Protein AF-A0A1V5PI63-F1 (afdb_monomer_lite)

pLDDT: mean 95.1, std 4.23, range [73.69, 98.25]

Sequence (60 aa):
MTLDYKKLATKCDWSPFQGMKLTGYPEITISRGEIVAKDGKFIGKIGRGRFVPRKAGGKI

Secondary structure (DSSP, 8-state):
-B--GGGSSSS-S--TTTT-B-S---SEEEETTEEEEETTEE-SPTT--------TT---

Structure (mmCIF, N/CA/C/O backbone):
data_AF-A0A1V5PI63-F1
#
_entry.id   AF-A0A1V5PI63-F1
#
loop_
_atom_site.group_PDB
_atom_site.id
_atom_site.type_symbol
_atom_site.label_atom_id
_atom_site.label_alt_id
_atom_site.label_comp_id
_atom_site.label_asym_id
_atom_site.label_entity_id
_atom_site.label_seq_id
_atom_site.pdbx_PDB_ins_code
_atom_site.Cartn_x
_atom_site.Cartn_y
_atom_site.Cartn_z
_atom_site.occupancy
_atom_site.B_iso_or_equiv
_atom_site.auth_seq_id
_atom_site.auth_comp_id
_atom_site.auth_asym_id
_atom_site.auth_atom_id
_atom_site.pdbx_PDB_model_num
ATOM 1 N N . MET A 1 1 ? -10.077 12.592 9.284 1.00 88.12 1 MET A N 1
ATOM 2 C CA . MET A 1 1 ? -10.159 11.155 9.658 1.00 88.12 1 MET A CA 1
ATOM 3 C C . MET A 1 1 ? -9.155 10.869 10.769 1.00 88.12 1 MET A C 1
ATOM 5 O O . MET A 1 1 ? -8.116 11.512 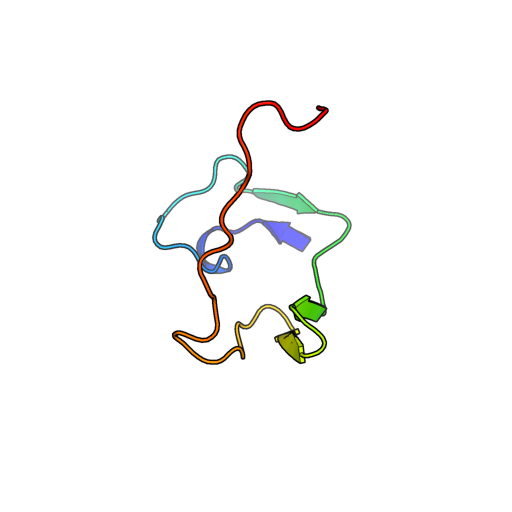10.775 1.00 88.12 1 MET A O 1
ATOM 9 N N . THR A 1 2 ? -9.435 9.940 11.684 1.00 96.06 2 THR A N 1
ATOM 10 C CA . THR A 1 2 ? -8.458 9.468 12.686 1.00 96.06 2 THR A CA 1
ATOM 11 C C . THR A 1 2 ? -7.814 8.168 12.211 1.00 96.06 2 THR A C 1
ATOM 13 O O . THR A 1 2 ? -8.534 7.280 11.748 1.00 96.06 2 THR A O 1
ATOM 16 N N . LEU A 1 3 ? -6.486 8.059 12.300 1.00 96.44 3 LEU A N 1
ATOM 17 C CA . LEU A 1 3 ? -5.766 6.846 11.915 1.00 96.44 3 LEU A CA 1
ATOM 18 C C . LEU A 1 3 ? -6.048 5.700 12.898 1.00 96.44 3 LEU A C 1
ATOM 20 O O . LEU A 1 3 ? -5.914 5.868 14.111 1.00 96.44 3 LEU A O 1
ATOM 24 N N . ASP A 1 4 ? -6.382 4.534 12.349 1.00 96.50 4 ASP A N 1
ATOM 25 C CA . ASP A 1 4 ? -6.539 3.281 13.081 1.00 96.50 4 ASP A CA 1
ATOM 26 C C . ASP A 1 4 ? -5.828 2.149 12.328 1.00 96.50 4 ASP A C 1
ATOM 28 O O . ASP A 1 4 ? -6.107 1.932 11.145 1.00 96.50 4 ASP A O 1
ATOM 32 N N . TYR A 1 5 ? -4.925 1.427 12.998 1.00 96.75 5 TYR A N 1
ATOM 33 C CA . TYR A 1 5 ? -4.149 0.330 12.414 1.00 96.75 5 TYR A CA 1
ATOM 34 C C . TYR A 1 5 ? -5.041 -0.743 11.778 1.00 96.75 5 TYR A C 1
ATOM 36 O O . TYR A 1 5 ? -4.669 -1.311 10.755 1.00 96.75 5 TYR A O 1
ATOM 44 N N . LYS A 1 6 ? -6.255 -0.958 12.306 1.00 95.88 6 LYS A N 1
ATOM 45 C CA . LYS A 1 6 ? -7.224 -1.932 11.770 1.00 95.88 6 LYS A CA 1
ATOM 46 C C . LYS A 1 6 ? -7.675 -1.623 10.343 1.00 95.88 6 LYS A C 1
ATOM 48 O O . LYS A 1 6 ? -8.178 -2.502 9.651 1.00 95.88 6 LYS A O 1
ATOM 53 N N . LYS A 1 7 ? -7.529 -0.369 9.909 1.00 93.88 7 LYS A N 1
ATOM 54 C CA . LYS A 1 7 ? -7.874 0.088 8.555 1.00 93.88 7 LYS A CA 1
ATOM 55 C C . LYS A 1 7 ? -6.677 0.073 7.606 1.00 93.88 7 LYS A C 1
ATOM 57 O O . LYS A 1 7 ? -6.830 0.414 6.437 1.00 93.88 7 LYS A O 1
ATOM 62 N N . LEU A 1 8 ? -5.488 -0.280 8.089 1.00 95.19 8 LEU A N 1
ATOM 63 C CA . LEU A 1 8 ? -4.281 -0.346 7.278 1.00 95.19 8 LEU A CA 1
ATOM 64 C C . LEU A 1 8 ? -4.124 -1.747 6.689 1.00 95.19 8 LEU A C 1
ATOM 66 O O . LEU A 1 8 ? -4.263 -2.748 7.384 1.00 95.19 8 LEU A O 1
ATOM 70 N N . ALA A 1 9 ? -3.768 -1.819 5.408 1.00 94.12 9 ALA A N 1
ATOM 71 C CA . ALA A 1 9 ? -3.432 -3.072 4.733 1.00 94.12 9 ALA A CA 1
ATOM 72 C C . ALA A 1 9 ? -2.011 -3.544 5.113 1.00 94.12 9 ALA A C 1
ATOM 74 O O . ALA A 1 9 ? -1.126 -3.659 4.266 1.00 94.12 9 ALA A O 1
ATOM 75 N N . THR A 1 10 ? -1.784 -3.775 6.405 1.00 94.31 10 THR A N 1
ATOM 76 C CA . THR A 1 10 ? -0.544 -4.303 6.988 1.00 94.31 10 THR A CA 1
ATOM 77 C C . THR A 1 10 ? -0.850 -5.547 7.820 1.00 94.31 10 THR A C 1
ATOM 79 O O . THR A 1 10 ? -1.995 -5.793 8.186 1.00 94.31 10 THR A O 1
ATOM 82 N N . LYS A 1 11 ? 0.176 -6.349 8.117 1.00 95.81 11 LYS A N 1
ATOM 83 C CA . LYS A 1 11 ? 0.061 -7.495 9.032 1.00 95.81 11 LYS A CA 1
ATOM 84 C C . LYS A 1 11 ? 0.263 -7.117 10.504 1.00 95.81 11 LYS A C 1
ATOM 86 O O . LYS A 1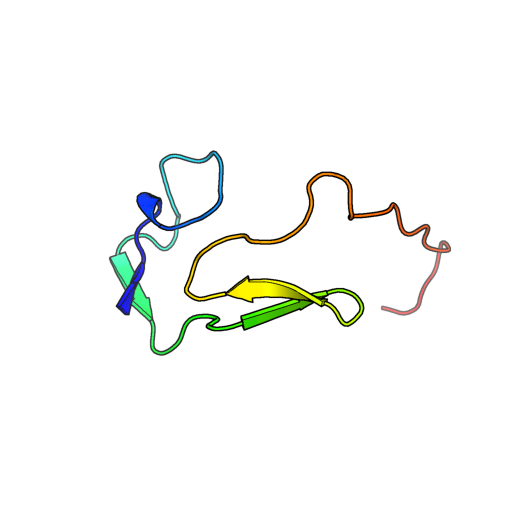 11 ? 0.119 -7.978 11.361 1.00 95.81 11 LYS A O 1
ATOM 91 N N . CYS A 1 12 ? 0.632 -5.870 10.790 1.00 97.19 12 CYS A N 1
ATOM 92 C CA . CYS A 1 12 ? 0.836 -5.394 12.155 1.00 97.19 12 CYS A CA 1
ATOM 93 C C . CYS A 1 12 ? -0.493 -5.081 12.853 1.00 97.19 12 CYS 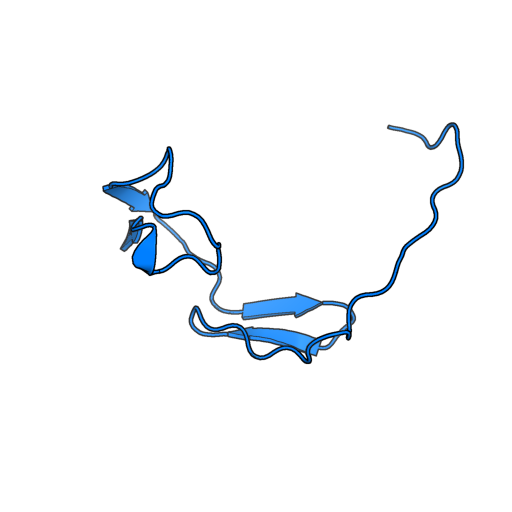A C 1
ATOM 95 O O . CYS A 1 12 ? -1.442 -4.608 12.229 1.00 97.19 12 CYS A O 1
ATOM 97 N N . ASP A 1 13 ? -0.510 -5.264 14.166 1.00 97.38 13 ASP A N 1
ATOM 98 C CA . ASP A 1 13 ? -1.617 -4.970 15.081 1.00 97.38 13 ASP A CA 1
ATOM 99 C C . ASP A 1 13 ? -1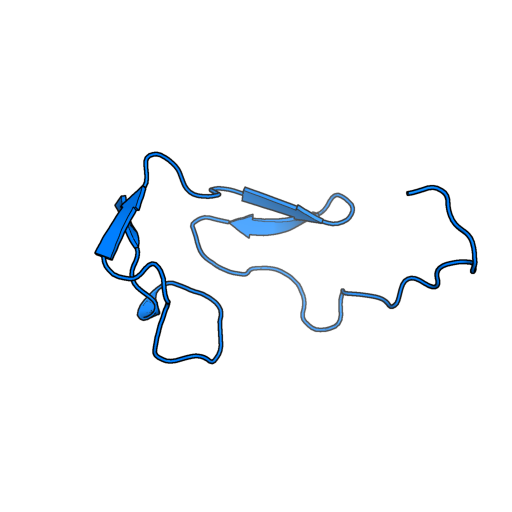.461 -3.620 15.811 1.00 97.38 13 ASP A C 1
ATOM 101 O O . ASP A 1 13 ? -2.178 -3.324 16.766 1.00 97.38 13 ASP A O 1
ATOM 105 N N . TRP A 1 14 ? -0.536 -2.775 15.349 1.00 97.69 14 TRP A N 1
ATOM 106 C CA . TRP A 1 14 ? -0.299 -1.438 15.883 1.00 97.69 14 TRP A CA 1
ATOM 107 C C . TRP A 1 14 ? 0.213 -0.476 14.803 1.00 97.69 14 TRP A C 1
ATOM 109 O O . TRP A 1 14 ? 0.641 -0.876 13.717 1.00 97.69 14 TRP A O 1
ATOM 119 N N . SER A 1 15 ? 0.176 0.823 15.109 1.00 97.38 15 SER A N 1
ATOM 120 C CA . SER A 1 15 ? 0.787 1.878 14.300 1.00 97.38 15 SER A CA 1
ATOM 121 C C . SER A 1 15 ? 1.408 2.934 15.216 1.00 97.38 15 SER A C 1
ATOM 123 O O . SER A 1 15 ? 0.748 3.344 16.172 1.00 97.38 15 SER A O 1
ATOM 125 N N . PRO A 1 16 ? 2.622 3.442 14.929 1.00 97.81 16 PRO A N 1
ATOM 126 C CA . PRO A 1 16 ? 3.198 4.550 15.699 1.00 97.81 16 PRO A CA 1
ATOM 127 C C . PRO A 1 16 ? 2.371 5.840 15.581 1.00 97.81 16 PRO A C 1
ATOM 129 O O . PRO A 1 16 ? 2.506 6.744 16.396 1.00 97.81 16 PRO A O 1
ATOM 132 N N . PHE A 1 17 ? 1.503 5.922 14.574 1.00 97.50 17 PHE A N 1
ATOM 133 C CA . PHE A 1 17 ? 0.664 7.079 14.283 1.00 97.50 17 PHE A CA 1
ATOM 134 C C . PHE A 1 17 ? -0.792 6.881 14.753 1.00 97.50 17 PHE A C 1
ATOM 136 O O . PHE A 1 17 ? -1.687 7.624 14.340 1.00 97.50 17 PHE A O 1
ATOM 143 N N . GLN A 1 18 ? -1.065 5.850 15.565 1.00 98.00 18 GLN A N 1
ATOM 144 C CA . GLN A 1 18 ? -2.413 5.522 16.039 1.00 98.00 18 GLN A CA 1
ATOM 145 C C . GLN A 1 18 ? -3.076 6.742 16.694 1.00 98.00 18 GLN A C 1
ATOM 147 O O . GLN A 1 18 ? -2.484 7.406 17.541 1.00 98.00 18 GLN A O 1
ATOM 152 N N . GLY A 1 19 ? -4.321 7.037 16.311 1.00 97.94 19 GLY A N 1
ATOM 153 C CA . GLY A 1 19 ? -5.075 8.154 16.887 1.00 97.94 19 GLY A CA 1
ATOM 154 C C . GLY A 1 19 ? -4.742 9.533 16.305 1.00 97.94 19 GLY A C 1
ATOM 155 O O . GLY A 1 19 ? -5.424 10.504 16.638 1.00 97.94 19 GLY A O 1
ATOM 156 N N . MET A 1 20 ? -3.763 9.650 15.400 1.00 98.25 20 MET A N 1
ATOM 157 C CA . MET A 1 20 ? -3.479 10.922 14.733 1.00 98.25 20 MET A CA 1
ATOM 158 C C . MET A 1 20 ? -4.649 11.370 13.848 1.00 98.25 20 MET A C 1
ATOM 160 O O . MET A 1 20 ? -5.254 10.572 13.124 1.00 98.25 20 MET A O 1
ATOM 164 N N . LYS A 1 21 ? -4.947 12.674 13.874 1.00 98.12 21 LYS A N 1
ATOM 165 C CA . LYS A 1 21 ? -5.917 13.302 12.969 1.00 98.12 21 LYS A CA 1
ATOM 166 C C . LYS A 1 21 ? -5.242 13.637 11.643 1.00 98.12 21 LYS A C 1
ATOM 168 O O . LYS A 1 21 ? -4.259 14.366 11.607 1.00 98.12 21 LYS A O 1
ATOM 173 N N . LEU A 1 22 ? -5.807 13.118 10.561 1.00 95.94 22 LEU A N 1
ATOM 174 C CA . LEU A 1 22 ? -5.336 13.325 9.198 1.00 95.94 22 LEU A CA 1
ATOM 175 C C . LEU A 1 22 ? -6.282 14.249 8.432 1.00 95.94 22 LEU A C 1
ATOM 177 O O . LEU A 1 22 ? -7.510 14.093 8.511 1.00 95.94 22 LEU A O 1
ATOM 181 N N . THR A 1 23 ? -5.686 15.140 7.641 1.00 96.12 23 THR A N 1
ATOM 182 C CA . THR A 1 23 ? -6.381 16.053 6.719 1.00 96.12 23 THR A CA 1
ATOM 183 C C . THR A 1 23 ? -6.712 15.389 5.379 1.00 96.12 23 THR A C 1
ATOM 185 O O . THR A 1 23 ? -7.649 15.806 4.712 1.00 96.12 23 THR A O 1
ATOM 188 N N . GLY A 1 24 ? -6.000 14.323 4.997 1.00 94.56 24 GLY A N 1
ATOM 189 C CA . GLY A 1 24 ? -6.231 13.608 3.740 1.00 94.56 24 GLY A CA 1
ATOM 190 C C . GLY A 1 24 ? -5.842 12.134 3.811 1.00 94.56 24 GLY A C 1
ATOM 191 O O . GLY A 1 24 ? -5.067 11.724 4.678 1.00 94.56 24 GLY A O 1
ATOM 192 N N . TYR A 1 25 ? -6.408 11.340 2.902 1.00 94.75 25 TYR A N 1
ATOM 193 C CA . TYR A 1 25 ? -6.101 9.921 2.725 1.00 94.75 25 TYR A CA 1
ATOM 194 C C . TYR A 1 25 ? -6.225 9.541 1.243 1.00 94.75 25 TYR A C 1
ATOM 196 O O . TYR A 1 25 ? -7.058 10.137 0.558 1.00 94.75 25 TYR A O 1
ATOM 204 N N . PRO A 1 26 ? -5.432 8.584 0.729 1.00 95.31 26 PRO A N 1
ATOM 205 C CA . PRO A 1 26 ? -5.517 8.187 -0.672 1.00 95.31 26 PRO A CA 1
ATOM 206 C C . PRO A 1 26 ? -6.893 7.612 -1.028 1.00 95.31 26 PRO A C 1
ATOM 208 O O . PRO A 1 26 ? -7.308 6.594 -0.475 1.00 95.31 26 PRO A O 1
ATOM 211 N N . GLU A 1 27 ? -7.575 8.236 -1.988 1.00 96.62 27 GLU A N 1
ATOM 212 C CA . GLU A 1 27 ? -8.803 7.688 -2.576 1.00 96.62 27 GLU A CA 1
ATOM 213 C C . GLU A 1 27 ? -8.475 6.650 -3.655 1.00 96.62 27 GLU A C 1
ATOM 215 O O . GLU A 1 27 ? -9.099 5.596 -3.711 1.00 96.62 27 GLU A O 1
ATOM 220 N N . ILE A 1 28 ? -7.454 6.919 -4.477 1.00 98.25 28 ILE A N 1
ATOM 221 C CA . ILE A 1 28 ? -7.020 6.071 -5.593 1.00 98.25 28 ILE A CA 1
ATOM 222 C C . ILE A 1 28 ? -5.495 5.945 -5.568 1.00 98.25 28 ILE A C 1
ATOM 224 O O . ILE A 1 28 ? -4.777 6.932 -5.431 1.00 98.25 28 ILE A O 1
ATOM 228 N N . THR A 1 29 ? -4.986 4.727 -5.751 1.00 98.12 29 THR A N 1
ATOM 229 C CA . THR A 1 29 ? -3.562 4.466 -6.009 1.00 98.12 29 THR A CA 1
ATOM 230 C C . THR A 1 29 ? -3.405 3.794 -7.366 1.00 98.12 29 THR A C 1
ATOM 232 O O . THR A 1 29 ? -4.011 2.750 -7.618 1.00 98.12 29 THR A O 1
ATOM 235 N N . ILE A 1 30 ? -2.565 4.369 -8.229 1.00 98.12 30 ILE A N 1
ATOM 236 C CA . ILE A 1 30 ? -2.277 3.855 -9.571 1.00 98.12 30 ILE A CA 1
ATOM 237 C C . ILE A 1 30 ? -0.850 3.314 -9.604 1.00 98.12 30 ILE A C 1
ATOM 239 O O . ILE A 1 30 ? 0.091 3.970 -9.162 1.00 98.12 30 ILE A O 1
ATOM 243 N N . SER A 1 31 ? -0.674 2.123 -10.167 1.00 97.00 31 SER A N 1
ATOM 244 C CA . SER A 1 31 ? 0.641 1.547 -10.441 1.00 97.00 31 SER A CA 1
ATOM 245 C C . SER A 1 31 ? 0.678 1.039 -11.874 1.00 97.00 31 SER A C 1
ATOM 247 O O . SER A 1 31 ? -0.213 0.294 -12.291 1.00 97.00 31 SER A O 1
ATOM 249 N N . ARG A 1 32 ? 1.697 1.453 -12.640 1.00 95.88 32 ARG A N 1
ATOM 250 C CA . ARG A 1 32 ? 1.880 1.090 -14.059 1.00 95.88 32 ARG A CA 1
ATOM 251 C C . ARG A 1 32 ? 0.589 1.236 -14.892 1.00 95.88 32 ARG A C 1
ATOM 253 O O . ARG A 1 32 ? 0.231 0.322 -15.626 1.00 95.88 32 ARG A O 1
ATOM 260 N N . GLY A 1 33 ? -0.134 2.343 -14.713 1.00 96.94 33 GLY A N 1
ATOM 261 C CA . GLY A 1 33 ? -1.363 2.652 -15.458 1.00 96.94 33 GLY A CA 1
ATOM 262 C C . GLY A 1 33 ? -2.640 1.933 -15.002 1.00 96.94 33 GLY A C 1
ATOM 263 O O . GLY A 1 33 ? -3.686 2.168 -15.588 1.00 96.94 33 GLY A O 1
ATOM 264 N N . GLU A 1 34 ? -2.598 1.101 -13.957 1.00 97.38 34 GLU A N 1
ATOM 265 C CA . GLU A 1 34 ? -3.797 0.434 -13.420 1.00 97.38 34 GLU A CA 1
ATOM 266 C C . GLU A 1 34 ? -4.074 0.878 -11.982 1.00 97.38 34 GLU A C 1
ATOM 268 O O . GLU A 1 34 ? -3.142 1.039 -11.185 1.00 97.38 34 GLU A O 1
ATOM 273 N N . ILE A 1 35 ? -5.356 1.012 -11.637 1.00 98.12 35 ILE A N 1
ATOM 274 C CA . ILE A 1 35 ? -5.798 1.259 -10.263 1.00 98.12 35 ILE A CA 1
ATOM 275 C C . ILE A 1 35 ? -5.567 -0.012 -9.439 1.00 98.12 35 ILE A C 1
ATOM 277 O O . ILE A 1 35 ? -6.106 -1.070 -9.751 1.00 98.12 35 ILE A O 1
ATOM 281 N N . VAL A 1 36 ? -4.761 0.089 -8.382 1.00 98.06 36 VAL A N 1
ATOM 282 C CA . VAL A 1 36 ? -4.429 -1.039 -7.489 1.00 98.06 36 VAL A CA 1
ATOM 283 C C . VAL A 1 36 ? -5.071 -0.929 -6.114 1.00 98.06 36 VAL A C 1
ATOM 285 O O . VAL A 1 36 ? -5.209 -1.935 -5.420 1.00 98.06 36 VAL A O 1
ATOM 288 N N . ALA A 1 37 ? -5.479 0.271 -5.718 1.00 97.94 37 ALA A N 1
ATOM 289 C CA . ALA A 1 37 ? -6.278 0.490 -4.527 1.00 97.94 37 ALA A CA 1
ATOM 290 C C . ALA A 1 37 ? -7.269 1.621 -4.784 1.00 97.94 37 ALA A C 1
ATOM 292 O O . ALA A 1 37 ? -6.922 2.604 -5.447 1.00 97.94 37 ALA A O 1
ATOM 293 N N . LYS A 1 38 ? -8.484 1.459 -4.269 1.00 98.00 38 LYS A N 1
ATOM 294 C CA . LYS A 1 38 ? -9.549 2.453 -4.342 1.00 98.00 38 LYS A CA 1
ATOM 295 C C . LYS A 1 38 ? -10.403 2.392 -3.077 1.00 98.00 38 LYS A C 1
ATOM 297 O O . LYS A 1 38 ? -10.639 1.297 -2.568 1.00 98.00 38 LYS A O 1
ATOM 302 N N . ASP A 1 39 ? -10.834 3.542 -2.565 1.00 95.38 39 ASP A N 1
ATOM 303 C CA . ASP A 1 39 ? -11.739 3.656 -1.409 1.00 95.38 39 ASP A CA 1
ATOM 304 C C . ASP A 1 39 ? -11.232 2.879 -0.176 1.00 95.38 39 ASP A C 1
ATOM 306 O O . ASP A 1 39 ? -11.974 2.173 0.510 1.00 95.38 39 ASP A O 1
ATOM 310 N N . GLY A 1 40 ? -9.918 2.946 0.072 1.00 93.38 40 GLY A N 1
ATOM 311 C CA . GLY A 1 40 ? -9.257 2.249 1.182 1.00 93.38 40 GLY A CA 1
ATOM 312 C C . GLY A 1 40 ? -9.132 0.727 1.021 1.00 93.38 40 GLY A C 1
ATOM 313 O O . GLY A 1 40 ? -8.699 0.056 1.956 1.00 93.38 40 GLY A O 1
ATOM 314 N N . LYS A 1 41 ? -9.481 0.160 -0.140 1.00 95.38 41 LYS A N 1
ATOM 315 C CA . LYS A 1 41 ? -9.381 -1.279 -0.416 1.00 95.38 41 LYS A CA 1
ATOM 316 C C . LYS A 1 41 ? -8.329 -1.566 -1.473 1.00 95.38 41 LYS A C 1
ATOM 318 O O . LYS A 1 41 ? -8.268 -0.907 -2.509 1.00 95.38 41 LYS A O 1
ATOM 323 N N . PHE A 1 42 ? -7.528 -2.598 -1.235 1.00 96.12 42 PHE A N 1
ATOM 324 C CA . PHE A 1 42 ? -6.668 -3.162 -2.267 1.00 96.12 42 PHE A CA 1
ATOM 325 C C . PHE A 1 42 ? -7.524 -3.934 -3.278 1.00 96.12 42 PHE A C 1
ATOM 327 O O . PHE A 1 42 ? -8.272 -4.832 -2.899 1.00 96.12 42 PHE A O 1
ATOM 334 N N . ILE A 1 43 ? -7.404 -3.575 -4.556 1.00 97.31 43 ILE A N 1
ATOM 335 C CA . ILE A 1 43 ? -8.121 -4.204 -5.679 1.00 97.31 43 ILE A CA 1
ATOM 336 C C . ILE A 1 43 ? -7.164 -4.723 -6.762 1.00 97.31 43 ILE A C 1
ATOM 338 O O . ILE A 1 43 ? -7.591 -5.166 -7.825 1.00 97.31 43 ILE A O 1
ATOM 342 N N . GLY A 1 44 ? -5.854 -4.644 -6.517 1.00 95.62 44 GLY A N 1
ATOM 343 C CA . GLY A 1 44 ? -4.839 -5.123 -7.443 1.00 95.62 44 GLY A CA 1
ATOM 344 C C . GLY A 1 44 ? -4.772 -6.651 -7.515 1.00 95.62 44 GLY A C 1
ATOM 345 O O . GLY A 1 44 ? -5.174 -7.374 -6.605 1.00 95.62 44 GLY A O 1
ATOM 346 N N . LYS A 1 45 ? -4.186 -7.163 -8.599 1.00 96.44 45 LYS A N 1
ATOM 347 C CA . LYS A 1 45 ? -3.922 -8.597 -8.765 1.00 96.44 45 LYS A CA 1
ATOM 348 C C . LYS A 1 45 ? -2.699 -9.031 -7.944 1.00 96.44 45 LYS A C 1
ATOM 350 O O . LYS A 1 45 ? -1.623 -8.440 -8.062 1.00 96.44 45 LYS A O 1
ATOM 355 N N . ILE A 1 46 ? -2.836 -10.097 -7.154 1.00 95.38 46 ILE A N 1
ATOM 356 C CA . ILE A 1 46 ? -1.709 -10.715 -6.434 1.00 95.38 46 ILE A CA 1
ATOM 357 C C . ILE A 1 46 ? -0.663 -11.223 -7.438 1.00 95.38 46 ILE A C 1
ATOM 359 O O . ILE A 1 46 ? -1.004 -11.779 -8.479 1.00 95.38 46 ILE A O 1
ATOM 363 N N . GLY A 1 47 ? 0.620 -10.986 -7.146 1.00 95.44 47 GLY A N 1
ATOM 364 C CA . GLY A 1 47 ? 1.732 -11.350 -8.035 1.00 95.44 47 GLY A CA 1
ATOM 365 C C . GLY A 1 47 ? 1.953 -10.400 -9.221 1.00 95.44 47 GLY A C 1
ATOM 366 O O . GLY A 1 47 ? 2.825 -10.649 -10.042 1.00 95.44 47 GLY A O 1
ATOM 367 N N . ARG A 1 48 ? 1.202 -9.294 -9.324 1.00 95.50 48 ARG A N 1
ATOM 368 C CA . ARG A 1 48 ? 1.356 -8.302 -10.410 1.00 95.50 48 ARG A CA 1
ATOM 369 C C . ARG A 1 48 ? 2.615 -7.434 -10.284 1.00 95.50 48 ARG A C 1
ATOM 371 O O . ARG A 1 48 ? 3.053 -6.828 -11.264 1.00 95.50 48 ARG A O 1
ATOM 378 N N . GLY A 1 49 ? 3.164 -7.322 -9.074 1.00 94.94 49 GLY A N 1
ATOM 379 C CA . GLY A 1 49 ? 4.450 -6.667 -8.842 1.00 94.94 49 GLY A CA 1
ATOM 380 C C . GLY A 1 49 ? 5.582 -7.425 -9.535 1.00 94.94 49 GLY A C 1
ATOM 381 O O . GLY A 1 49 ? 5.506 -8.636 -9.716 1.00 94.94 49 GLY A O 1
ATOM 382 N N . ARG A 1 50 ? 6.642 -6.714 -9.922 1.00 96.12 50 ARG A N 1
ATOM 383 C CA . ARG A 1 50 ? 7.843 -7.322 -10.506 1.00 96.12 50 ARG A CA 1
ATOM 384 C C . ARG A 1 50 ? 9.093 -6.722 -9.888 1.00 96.12 50 ARG A C 1
ATOM 386 O O . ARG A 1 50 ? 9.093 -5.545 -9.530 1.00 96.12 50 ARG A O 1
ATOM 393 N N . PHE A 1 51 ? 10.147 -7.525 -9.799 1.00 97.25 51 PHE A N 1
ATOM 394 C CA . PHE A 1 51 ? 11.461 -7.045 -9.396 1.00 97.25 51 PHE A CA 1
ATOM 395 C C . PHE A 1 51 ? 11.966 -5.988 -10.387 1.00 97.25 51 PHE A C 1
ATOM 397 O O 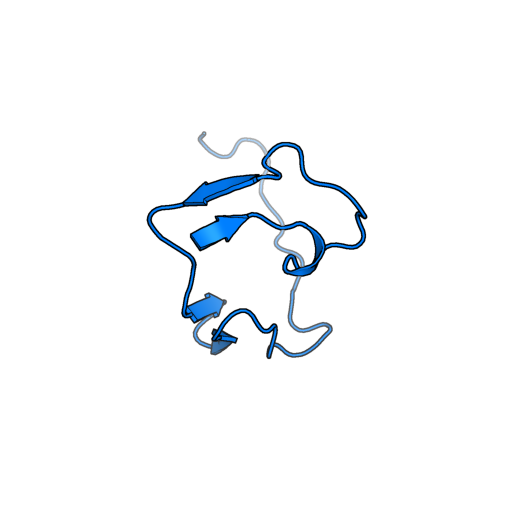. PHE A 1 51 ? 11.818 -6.141 -11.601 1.00 97.25 51 PHE A O 1
ATOM 404 N N . VAL A 1 52 ? 12.550 -4.911 -9.861 1.00 94.75 52 VAL A N 1
ATOM 405 C CA . VAL A 1 52 ? 13.155 -3.840 -10.657 1.00 94.75 52 VAL A CA 1
ATOM 406 C C . VAL A 1 52 ? 14.647 -3.788 -10.317 1.00 94.75 52 VAL A C 1
ATOM 408 O O . VAL A 1 52 ? 14.998 -3.272 -9.253 1.00 94.75 52 VAL A O 1
ATOM 411 N N . PRO A 1 53 ? 15.537 -4.328 -11.171 1.00 94.50 53 PRO A N 1
ATOM 412 C CA . PRO A 1 53 ? 16.972 -4.250 -10.934 1.00 94.50 53 PRO A CA 1
ATOM 413 C C . PRO A 1 53 ? 17.443 -2.795 -11.016 1.00 94.50 53 PRO A C 1
ATOM 415 O O . PRO A 1 53 ? 16.999 -2.030 -11.874 1.00 94.50 53 PRO A O 1
ATOM 418 N N . ARG A 1 54 ? 18.372 -2.416 -10.136 1.00 92.81 54 ARG A N 1
ATOM 419 C CA . ARG A 1 54 ? 19.029 -1.101 -10.152 1.00 92.81 54 ARG A CA 1
ATOM 420 C C . ARG A 1 54 ? 20.519 -1.273 -10.429 1.00 92.81 54 ARG A C 1
ATOM 422 O O . ARG A 1 54 ? 21.114 -2.251 -9.987 1.00 92.81 54 ARG A O 1
ATOM 429 N N . LYS A 1 55 ? 21.125 -0.317 -11.139 1.00 93.38 55 LYS A N 1
ATOM 430 C CA . LYS A 1 55 ? 22.584 -0.258 -11.322 1.00 93.38 55 LYS A CA 1
ATOM 431 C C . LYS A 1 55 ? 23.248 0.315 -10.065 1.00 93.38 55 LYS A C 1
ATOM 433 O O . LYS A 1 55 ? 22.680 1.194 -9.417 1.00 93.38 55 LYS A O 1
ATOM 438 N N . ALA A 1 56 ? 24.445 -0.172 -9.741 1.00 91.88 56 ALA A N 1
ATOM 439 C CA . ALA A 1 56 ? 25.275 0.416 -8.692 1.00 91.88 56 ALA A CA 1
ATOM 440 C C . ALA A 1 56 ? 25.701 1.844 -9.079 1.00 91.88 56 ALA A C 1
ATOM 442 O O . ALA A 1 56 ? 25.894 2.130 -10.260 1.00 91.88 56 ALA A O 1
ATOM 443 N N . GLY A 1 57 ? 25.830 2.735 -8.090 1.00 88.12 57 GLY A N 1
ATOM 444 C CA . GLY A 1 57 ? 26.292 4.112 -8.313 1.00 88.12 57 GLY A CA 1
ATOM 445 C C . GLY A 1 57 ? 25.288 5.031 -9.020 1.00 88.12 57 GLY A C 1
ATOM 446 O O . GLY A 1 57 ? 25.694 5.993 -9.666 1.00 88.12 57 GLY A O 1
ATOM 447 N N . GLY A 1 58 ? 23.983 4.746 -8.934 1.00 84.75 58 GLY A N 1
ATOM 448 C CA . GLY A 1 58 ? 22.960 5.699 -9.371 1.00 84.75 58 GLY A CA 1
ATOM 449 C C . GLY A 1 58 ? 23.091 7.030 -8.622 1.00 84.75 58 GLY A C 1
ATOM 450 O O . GLY A 1 58 ? 23.424 7.034 -7.438 1.00 84.75 58 GLY A O 1
ATOM 451 N N . LYS A 1 59 ? 22.836 8.151 -9.311 1.00 80.56 59 LYS A N 1
ATOM 452 C CA . LYS A 1 59 ? 22.762 9.468 -8.663 1.00 80.56 59 LYS A CA 1
ATOM 4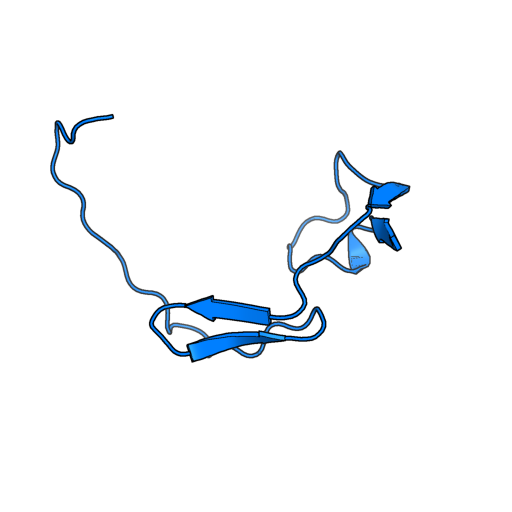53 C C . LYS A 1 59 ? 21.677 9.437 -7.582 1.00 80.56 59 LYS A C 1
ATOM 455 O O . LYS A 1 59 ? 20.603 8.880 -7.822 1.00 80.56 59 LYS A O 1
ATOM 460 N N . ILE A 1 60 ? 22.009 9.989 -6.418 1.00 73.69 60 ILE A N 1
ATOM 461 C CA . ILE A 1 60 ? 21.075 10.249 -5.316 1.00 73.69 60 ILE A CA 1
ATOM 462 C C . ILE A 1 60 ? 20.309 11.528 -5.636 1.00 73.69 60 ILE A C 1
ATOM 464 O O . ILE A 1 60 ? 20.960 12.467 -6.150 1.00 73.69 60 ILE A O 1
#

Foldseek 3Di:
DFDDPVLDPDPDNDDPRHRPDDPDDDQFDDDPRDTQDHPSDGPHDPPPDDDDDDDPPDDD

Radius of gyration: 15.53 Å; chains: 1; bounding box: 38×27×32 Å